Protein AF-A0A7S0ALF9-F1 (afdb_monomer)

Organism: NCBI:txid73915

Structure (mmCIF, N/CA/C/O backbone):
data_AF-A0A7S0ALF9-F1
#
_entry.id   AF-A0A7S0ALF9-F1
#
loop_
_atom_site.group_PDB
_atom_site.id
_atom_site.type_symbol
_atom_site.label_atom_id
_atom_site.label_alt_id
_atom_site.label_comp_id
_atom_si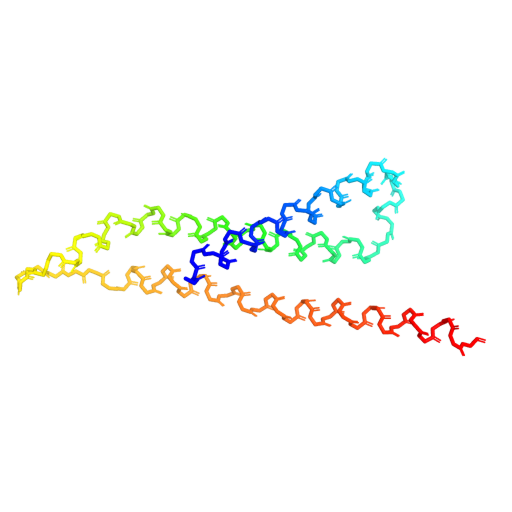te.label_asym_id
_atom_site.label_entity_id
_atom_site.label_seq_id
_atom_site.pdbx_PDB_ins_code
_atom_site.Cartn_x
_atom_site.Cartn_y
_atom_site.Cartn_z
_atom_site.occupancy
_atom_site.B_iso_or_equiv
_atom_site.auth_seq_id
_atom_site.auth_comp_id
_atom_site.auth_asym_id
_atom_site.auth_atom_id
_atom_site.pdbx_PDB_model_num
ATOM 1 N N . VAL A 1 1 ? -4.800 2.412 -19.187 1.00 75.38 1 VAL A N 1
ATOM 2 C CA . VAL A 1 1 ? -5.640 1.635 -18.238 1.00 75.38 1 VAL A CA 1
ATOM 3 C C . VAL A 1 1 ? -4.860 1.228 -16.994 1.00 75.38 1 VAL A C 1
ATOM 5 O O . VAL A 1 1 ? -5.232 1.664 -15.920 1.00 75.38 1 VAL A O 1
ATOM 8 N N . ARG A 1 2 ? -3.749 0.488 -17.115 1.00 81.12 2 ARG A N 1
ATOM 9 C CA . ARG A 1 2 ? -2.941 0.046 -15.962 1.00 81.12 2 ARG A CA 1
ATOM 10 C C . ARG A 1 2 ? -2.488 1.175 -15.022 1.00 81.12 2 ARG A C 1
ATOM 12 O O . ARG A 1 2 ? -2.832 1.134 -13.852 1.00 81.12 2 ARG A O 1
ATOM 19 N N . LEU A 1 3 ? -1.824 2.212 -15.542 1.00 80.44 3 LEU A N 1
ATOM 20 C CA . LEU A 1 3 ? -1.370 3.357 -14.733 1.00 80.44 3 LEU A CA 1
ATOM 21 C C . LEU A 1 3 ? -2.520 4.037 -13.970 1.00 80.44 3 LEU A C 1
ATOM 23 O O . LEU A 1 3 ? -2.375 4.408 -12.814 1.00 80.44 3 LEU A O 1
ATOM 27 N N . PHE A 1 4 ? -3.685 4.165 -14.609 1.00 86.69 4 PHE A N 1
ATOM 28 C CA . PHE A 1 4 ? -4.872 4.741 -13.979 1.00 86.69 4 PHE A CA 1
ATOM 29 C C . PHE A 1 4 ? -5.360 3.893 -12.795 1.00 86.69 4 PHE A C 1
ATOM 31 O O . PHE A 1 4 ? -5.664 4.441 -11.740 1.00 86.69 4 PHE A O 1
ATOM 38 N N . LEU A 1 5 ? -5.391 2.565 -12.947 1.00 86.81 5 LEU A N 1
ATOM 39 C CA . LEU A 1 5 ? -5.757 1.650 -11.863 1.00 86.81 5 LEU A CA 1
ATOM 40 C C . LEU A 1 5 ? -4.741 1.687 -10.716 1.00 86.81 5 LEU A C 1
ATOM 42 O O . LEU A 1 5 ? -5.146 1.653 -9.560 1.00 86.81 5 LEU A O 1
ATOM 46 N N . GLU A 1 6 ? -3.446 1.802 -11.021 1.00 85.12 6 GLU A N 1
ATOM 47 C CA . GLU A 1 6 ? -2.383 1.932 -10.014 1.00 85.12 6 GLU A CA 1
ATOM 48 C C . GLU A 1 6 ? -2.533 3.230 -9.200 1.00 85.12 6 GLU A C 1
ATOM 50 O O . GLU A 1 6 ? -2.472 3.197 -7.972 1.00 85.12 6 GLU A O 1
ATOM 55 N N . ILE A 1 7 ? -2.820 4.359 -9.860 1.00 88.81 7 ILE A N 1
ATOM 56 C CA . ILE A 1 7 ? -3.087 5.643 -9.186 1.00 88.81 7 ILE A CA 1
ATOM 57 C C . ILE A 1 7 ? -4.334 5.542 -8.304 1.00 88.81 7 ILE A C 1
ATOM 59 O O . ILE A 1 7 ? -4.306 5.937 -7.140 1.00 88.81 7 ILE A O 1
ATOM 63 N N . LEU A 1 8 ? -5.425 4.997 -8.845 1.00 92.31 8 LEU A N 1
ATOM 64 C CA . LEU A 1 8 ? -6.675 4.832 -8.108 1.00 92.31 8 LEU A CA 1
ATOM 65 C C . LEU A 1 8 ? -6.472 3.944 -6.874 1.00 92.31 8 LEU A C 1
ATOM 67 O O . LEU A 1 8 ? -6.934 4.284 -5.787 1.00 92.31 8 LEU A O 1
ATOM 71 N N . PHE A 1 9 ? -5.735 2.845 -7.019 1.00 88.19 9 PHE A N 1
ATOM 72 C CA . PHE A 1 9 ? -5.385 1.954 -5.917 1.00 88.19 9 PHE A CA 1
ATOM 73 C C . PHE A 1 9 ? -4.565 2.664 -4.833 1.00 88.19 9 PHE A C 1
ATOM 75 O O . PHE A 1 9 ? -4.865 2.530 -3.647 1.00 88.19 9 PHE A O 1
ATOM 82 N N . PHE A 1 10 ? -3.583 3.478 -5.225 1.00 89.31 10 PHE A N 1
ATOM 83 C CA . PHE A 1 10 ? -2.772 4.243 -4.280 1.00 89.31 10 PHE A CA 1
ATOM 84 C C . PHE A 1 10 ? -3.600 5.277 -3.501 1.00 89.31 10 PHE A C 1
ATOM 86 O O . PHE A 1 10 ? -3.440 5.410 -2.287 1.00 89.31 10 PHE A O 1
ATOM 93 N N . ILE A 1 11 ? -4.539 5.957 -4.169 1.00 93.12 11 ILE A N 1
ATOM 94 C CA . ILE A 1 11 ? -5.483 6.885 -3.522 1.00 93.12 11 ILE A CA 1
ATOM 95 C C . ILE A 1 11 ? -6.336 6.153 -2.479 1.00 93.12 11 ILE A C 1
ATOM 97 O O . ILE A 1 11 ? -6.521 6.660 -1.374 1.00 93.12 11 ILE A O 1
ATOM 101 N N . TRP A 1 12 ? -6.820 4.950 -2.797 1.00 91.06 12 TRP A N 1
ATOM 102 C CA . TRP A 1 12 ? -7.586 4.135 -1.853 1.00 91.06 12 TRP A CA 1
ATOM 103 C C . TRP A 1 12 ? -6.770 3.718 -0.630 1.00 91.06 12 TRP A C 1
ATOM 105 O O . TRP A 1 12 ? -7.272 3.812 0.489 1.00 91.06 12 TRP A O 1
ATOM 115 N N . ILE A 1 13 ? -5.516 3.297 -0.817 1.00 90.56 13 ILE A N 1
ATOM 116 C CA . ILE A 1 13 ? -4.625 2.980 0.308 1.00 90.56 13 ILE A CA 1
ATOM 117 C C . ILE A 1 13 ? -4.443 4.213 1.192 1.00 90.56 13 ILE A C 1
ATOM 119 O O . ILE A 1 13 ? -4.606 4.114 2.405 1.00 90.56 13 ILE A O 1
ATOM 123 N N . LEU A 1 14 ? -4.164 5.375 0.597 1.00 93.25 14 LEU A N 1
ATOM 124 C CA . LEU A 1 14 ? -3.982 6.617 1.344 1.00 93.25 14 LEU A CA 1
ATOM 125 C C . LEU A 1 14 ? -5.236 6.986 2.146 1.00 93.25 14 LEU A C 1
ATOM 127 O O . LEU A 1 14 ? -5.135 7.337 3.319 1.00 93.25 14 LEU A O 1
ATOM 131 N N . TYR A 1 15 ? -6.415 6.860 1.536 1.00 94.19 15 TYR A N 1
ATOM 132 C CA . TYR A 1 15 ? -7.689 7.077 2.216 1.00 94.19 15 TYR A CA 1
ATOM 133 C C . TYR A 1 15 ? -7.848 6.164 3.442 1.00 94.19 15 TYR A C 1
ATOM 135 O O . TYR A 1 15 ? -8.169 6.652 4.525 1.00 94.19 15 TYR A O 1
ATOM 143 N N . TYR A 1 16 ? -7.565 4.864 3.307 1.00 90.69 16 TYR A N 1
ATOM 144 C CA 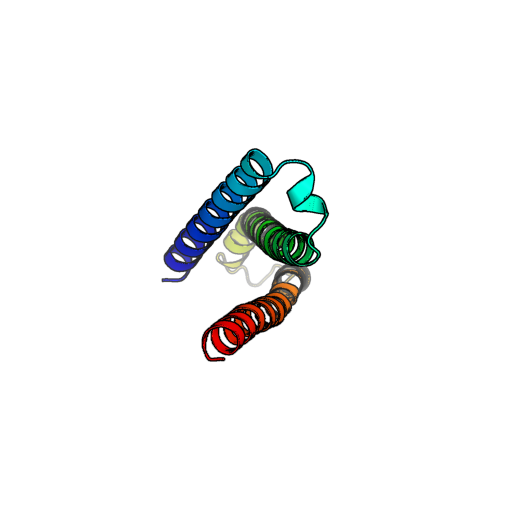. TYR A 1 16 ? -7.650 3.926 4.431 1.00 90.69 16 TYR A CA 1
ATOM 145 C C . TYR A 1 16 ? -6.605 4.195 5.516 1.00 90.69 16 TYR A C 1
ATOM 147 O O . TYR A 1 16 ? -6.928 4.073 6.690 1.00 90.69 16 TYR A O 1
ATOM 155 N N . VAL A 1 17 ? -5.389 4.620 5.158 1.00 92.38 17 VAL A N 1
ATOM 156 C CA . VAL A 1 17 ? -4.382 5.054 6.142 1.00 92.38 17 VAL A CA 1
ATOM 157 C C . VAL A 1 17 ? -4.890 6.230 6.966 1.00 92.38 17 VAL A C 1
ATOM 159 O O . VAL A 1 17 ? -4.770 6.217 8.188 1.00 92.38 17 VAL A O 1
ATOM 162 N N . LEU A 1 18 ? -5.471 7.241 6.319 1.00 94.75 18 LEU A N 1
ATOM 163 C CA . LEU A 1 18 ? -5.999 8.412 7.019 1.00 94.75 18 LEU A CA 1
ATOM 164 C C . LEU A 1 18 ? -7.161 8.048 7.947 1.00 94.75 18 LEU A C 1
ATOM 166 O O . LEU A 1 18 ? -7.244 8.580 9.056 1.00 94.75 18 LEU A O 1
ATOM 170 N N . LEU A 1 19 ? -8.029 7.136 7.509 1.00 92.88 19 LEU A N 1
ATOM 171 C CA . LEU A 1 19 ? -9.127 6.625 8.323 1.00 92.88 19 LEU A CA 1
ATOM 172 C C . LEU A 1 19 ? -8.589 5.906 9.567 1.00 92.88 19 LEU A C 1
ATOM 174 O O . LEU A 1 19 ? -8.986 6.247 10.678 1.00 92.88 19 LEU A O 1
ATOM 178 N N . GLU A 1 20 ? -7.604 5.026 9.402 1.00 92.31 20 GLU A N 1
ATOM 179 C CA . GLU A 1 20 ? -7.023 4.276 10.518 1.00 92.31 20 GLU A CA 1
ATOM 180 C C . GLU A 1 20 ? -6.303 5.182 11.520 1.00 92.31 20 GLU A C 1
ATOM 182 O O . GLU A 1 20 ? -6.446 5.040 12.734 1.00 92.31 20 GLU A O 1
ATOM 187 N N . VAL A 1 21 ? -5.573 6.185 11.026 1.00 93.44 21 VAL A N 1
ATOM 188 C CA . VAL A 1 21 ? -4.941 7.203 11.876 1.00 93.44 21 VAL A CA 1
ATOM 189 C C . VAL A 1 21 ? -5.994 7.998 12.653 1.00 93.44 21 VAL A C 1
ATOM 191 O O . VAL A 1 21 ? -5.795 8.292 13.835 1.00 93.44 21 VAL A O 1
ATOM 194 N N . SER A 1 22 ? -7.125 8.327 12.023 1.00 94.25 22 SER A N 1
ATOM 195 C CA . SER A 1 22 ? -8.238 9.014 12.684 1.00 94.25 22 SER A CA 1
ATOM 196 C C . SER A 1 22 ? -8.857 8.159 13.796 1.00 94.25 22 SER A C 1
ATOM 198 O O . SER A 1 22 ? -9.089 8.659 14.901 1.00 94.25 22 SER A O 1
ATOM 200 N N . GLU A 1 23 ? -9.055 6.863 13.553 1.00 90.75 23 GLU A N 1
ATOM 201 C CA . GLU A 1 23 ? -9.583 5.926 14.549 1.00 90.75 23 GLU A CA 1
ATOM 202 C C . GLU A 1 23 ? -8.629 5.731 15.729 1.00 90.75 23 GLU A C 1
ATOM 204 O O . GLU A 1 23 ? -9.061 5.805 16.884 1.00 90.75 23 GLU A O 1
ATOM 209 N N . ILE A 1 24 ? -7.327 5.583 15.464 1.00 92.81 24 ILE A N 1
ATOM 210 C CA . ILE A 1 24 ? -6.290 5.510 16.501 1.00 92.81 24 ILE A CA 1
ATOM 211 C C . ILE A 1 24 ? -6.305 6.780 17.359 1.00 92.81 24 ILE A C 1
ATOM 213 O O . ILE A 1 24 ? -6.230 6.702 18.587 1.00 92.81 24 ILE A O 1
ATOM 217 N N . TYR A 1 25 ? -6.442 7.957 16.743 1.00 94.19 25 TYR A N 1
ATOM 218 C CA . TYR A 1 25 ? -6.489 9.220 17.479 1.00 94.19 25 TYR A CA 1
ATOM 219 C C . TYR A 1 25 ? -7.741 9.340 18.363 1.00 94.19 25 TYR A C 1
ATOM 221 O O . TYR A 1 25 ? -7.659 9.816 19.499 1.00 94.19 25 TYR A O 1
ATOM 229 N N . SER A 1 26 ? -8.888 8.878 17.860 1.00 94.31 26 SER A N 1
ATOM 230 C CA . SER A 1 26 ? -10.168 8.920 18.571 1.00 94.31 26 SER A CA 1
ATOM 231 C C . SER A 1 26 ? -10.227 7.919 19.732 1.00 94.31 26 SER A C 1
ATOM 233 O O . SER A 1 26 ? -10.584 8.276 20.855 1.00 94.31 26 SER A O 1
ATOM 235 N N . GLN A 1 27 ? -9.826 6.667 19.495 1.00 90.31 27 GLN A N 1
ATOM 236 C CA . GLN A 1 27 ? -9.970 5.568 20.456 1.00 90.31 27 GLN A CA 1
ATOM 237 C C . GLN A 1 27 ? -8.740 5.366 21.359 1.00 90.31 27 GLN A C 1
ATOM 239 O O . GLN A 1 27 ? -8.847 4.738 22.419 1.00 90.31 27 GLN A O 1
ATOM 244 N N . ARG A 1 28 ? -7.576 5.910 20.980 1.00 92.06 28 ARG A N 1
ATOM 245 C CA . ARG A 1 28 ? -6.313 5.857 21.735 1.00 92.06 28 ARG A CA 1
ATOM 246 C C . ARG A 1 28 ? -5.969 4.426 22.170 1.00 92.06 28 ARG A C 1
ATOM 248 O O . ARG A 1 28 ? -5.821 3.540 21.340 1.00 92.06 28 ARG A O 1
ATOM 255 N N . TRP A 1 29 ? -5.871 4.173 23.476 1.00 90.19 29 TRP A N 1
ATOM 256 C CA . TRP A 1 29 ? -5.525 2.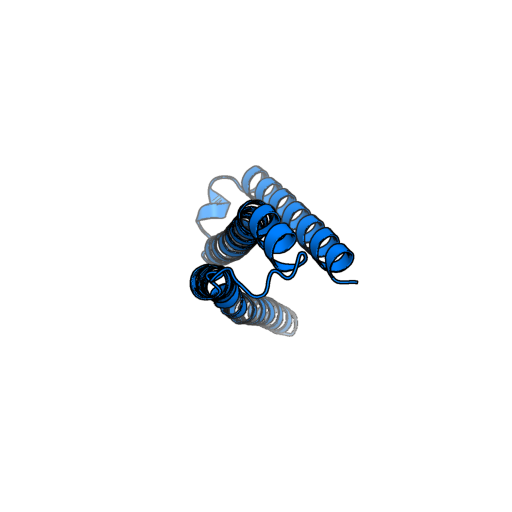863 24.033 1.00 90.19 29 TRP A CA 1
ATOM 257 C C . TRP A 1 29 ? -6.584 1.789 23.795 1.00 90.19 29 TRP A C 1
ATOM 259 O O . TRP A 1 29 ? -6.242 0.614 23.689 1.00 90.19 29 TRP A O 1
ATOM 269 N N . ARG A 1 30 ? -7.860 2.175 23.673 1.00 90.38 30 ARG A N 1
ATOM 270 C CA . ARG A 1 30 ? -8.945 1.220 23.425 1.00 90.38 30 ARG A CA 1
ATOM 271 C C . ARG A 1 30 ? -8.807 0.560 22.054 1.00 90.38 30 ARG A C 1
ATOM 273 O O . ARG A 1 30 ? -9.144 -0.613 21.922 1.00 90.38 30 ARG A O 1
ATOM 280 N N . TYR A 1 31 ? -8.222 1.264 21.086 1.00 89.75 31 TYR A N 1
ATOM 281 C CA . TYR A 1 31 ? -7.947 0.735 19.752 1.00 89.75 31 TYR A CA 1
ATOM 282 C C . TYR A 1 31 ? -7.143 -0.574 19.803 1.00 89.75 31 TYR A C 1
ATOM 284 O O . TYR A 1 31 ? -7.455 -1.533 19.105 1.00 89.75 31 TYR A O 1
ATOM 292 N N . PHE A 1 32 ? -6.154 -0.646 20.695 1.00 90.56 32 PHE A N 1
ATOM 293 C CA . PHE A 1 32 ? -5.262 -1.798 20.847 1.00 90.56 32 PHE A CA 1
ATOM 294 C C . PHE A 1 32 ? -5.868 -2.955 21.653 1.00 90.56 32 PHE A C 1
ATOM 296 O O . PHE A 1 32 ? -5.210 -3.962 21.884 1.00 90.56 32 PHE A O 1
ATOM 303 N N . THR A 1 33 ? -7.116 -2.840 22.106 1.00 90.88 33 THR A N 1
ATOM 304 C CA . THR A 1 33 ? -7.791 -3.944 22.810 1.00 90.88 33 THR A CA 1
ATOM 305 C C . THR A 1 33 ? -8.571 -4.851 21.862 1.00 90.88 33 THR A C 1
ATOM 307 O O . THR A 1 33 ? -8.842 -6.006 22.189 1.00 90.88 33 THR A O 1
ATOM 310 N N . GLU A 1 34 ? -8.908 -4.361 20.667 1.00 85.88 34 GLU A N 1
ATOM 311 C CA . GLU A 1 34 ? -9.727 -5.093 19.709 1.00 85.88 34 GLU A CA 1
ATOM 312 C C . GLU A 1 34 ? -8.850 -5.834 18.692 1.00 85.88 34 GLU A C 1
ATOM 314 O O . GLU A 1 34 ? -8.129 -5.234 17.898 1.00 85.88 34 GLU A O 1
ATOM 319 N N . VAL A 1 35 ? -8.946 -7.169 18.674 1.00 85.75 35 VAL A N 1
ATOM 320 C CA . VAL A 1 35 ? -8.173 -8.043 17.764 1.00 85.75 35 VAL A CA 1
ATOM 321 C C . VAL A 1 35 ? -8.368 -7.658 16.292 1.00 85.75 35 VAL A C 1
ATOM 323 O O . VAL A 1 35 ? -7.444 -7.757 15.489 1.00 85.75 35 VAL A O 1
ATOM 326 N N . TRP A 1 36 ? -9.561 -7.184 15.931 1.00 83.38 36 TRP A N 1
ATOM 327 C CA . TRP A 1 36 ? -9.882 -6.806 14.557 1.00 83.38 36 TRP A CA 1
ATOM 328 C C . TRP A 1 36 ? -9.076 -5.616 14.043 1.00 83.38 36 TRP A C 1
ATOM 330 O O . TRP A 1 36 ? -8.721 -5.612 12.868 1.00 83.38 36 TRP A O 1
ATOM 340 N N . ASN A 1 37 ? -8.721 -4.681 14.920 1.00 86.75 37 ASN A N 1
ATOM 341 C CA . ASN A 1 37 ? -7.927 -3.512 14.559 1.00 86.75 37 ASN A CA 1
ATOM 342 C C . ASN A 1 37 ? -6.495 -3.921 14.188 1.00 86.75 37 ASN A C 1
ATOM 344 O O . ASN A 1 37 ? -5.902 -3.370 13.267 1.00 86.75 37 ASN A O 1
ATOM 348 N N . TYR A 1 38 ? -5.948 -4.955 14.838 1.00 85.56 38 TYR A N 1
ATOM 349 C CA . TYR A 1 38 ? -4.656 -5.532 14.450 1.00 85.56 38 TYR A CA 1
ATOM 350 C C . TYR A 1 38 ? -4.712 -6.227 13.092 1.00 85.56 38 TYR A C 1
ATOM 352 O O . TYR A 1 38 ? -3.776 -6.115 12.304 1.00 85.56 38 TYR A O 1
ATOM 360 N N . VAL A 1 39 ? -5.808 -6.935 12.808 1.00 84.19 39 VAL A N 1
ATOM 361 C CA . VAL A 1 39 ? -6.036 -7.579 11.506 1.00 84.19 39 VAL A CA 1
ATOM 362 C C . VAL A 1 39 ? -6.123 -6.523 10.398 1.00 84.19 39 VAL A C 1
ATOM 364 O O . VAL A 1 39 ? -5.538 -6.707 9.330 1.00 84.19 39 VAL A O 1
ATOM 367 N N . GLU A 1 40 ? -6.807 -5.406 10.651 1.00 84.31 40 GLU A N 1
ATOM 368 C CA . GLU A 1 40 ? -6.922 -4.284 9.710 1.00 84.31 40 GLU A CA 1
ATOM 369 C C . GLU A 1 40 ? -5.577 -3.577 9.501 1.00 84.31 40 GLU A C 1
ATOM 371 O O . GLU A 1 40 ? -5.153 -3.413 8.353 1.00 84.31 40 GLU A O 1
ATOM 376 N N . LEU A 1 41 ? -4.836 -3.304 10.579 1.00 87.56 41 LEU A N 1
ATOM 377 C CA . LEU A 1 41 ? -3.497 -2.718 10.512 1.00 87.56 41 LEU A CA 1
ATOM 378 C C . LEU A 1 41 ? -2.505 -3.618 9.754 1.00 87.56 41 LEU A C 1
ATOM 380 O O . LEU A 1 41 ? -1.717 -3.130 8.941 1.00 87.56 41 LEU A O 1
ATOM 384 N N . ALA A 1 42 ? -2.543 -4.933 9.989 1.00 86.12 42 ALA A N 1
ATOM 385 C CA . ALA A 1 42 ? -1.694 -5.901 9.295 1.00 86.12 42 ALA A CA 1
ATOM 386 C C . ALA A 1 42 ? -2.004 -5.937 7.793 1.00 86.12 42 ALA A C 1
ATOM 388 O O . ALA A 1 42 ? -1.096 -5.851 6.968 1.00 86.12 42 ALA A O 1
ATOM 389 N N . ASN A 1 43 ? -3.286 -5.985 7.431 1.00 85.06 43 ASN A N 1
ATOM 390 C CA . ASN A 1 43 ? -3.733 -5.955 6.041 1.00 85.06 43 ASN A CA 1
ATOM 391 C C . ASN A 1 43 ? -3.295 -4.661 5.329 1.00 85.06 43 ASN A C 1
ATOM 393 O O . ASN A 1 43 ? -2.751 -4.704 4.224 1.00 85.06 43 ASN A O 1
ATOM 397 N N . LEU A 1 44 ? -3.473 -3.509 5.983 1.00 87.69 44 LEU A N 1
ATOM 398 C CA . LEU A 1 44 ? -3.042 -2.213 5.463 1.00 87.69 44 LEU A CA 1
ATOM 399 C C . LEU A 1 44 ? -1.516 -2.135 5.305 1.00 87.69 44 LEU A C 1
ATOM 401 O O . LEU A 1 44 ? -1.025 -1.646 4.288 1.00 87.69 44 LEU A O 1
ATOM 405 N N . SER A 1 45 ? -0.764 -2.684 6.260 1.00 87.62 45 SER A N 1
ATOM 406 C CA . SER A 1 45 ? 0.702 -2.752 6.198 1.00 87.62 45 SER A CA 1
ATOM 407 C C . SER A 1 45 ? 1.185 -3.571 5.000 1.00 87.62 45 SER A C 1
ATOM 409 O O . SER A 1 45 ? 2.126 -3.162 4.319 1.00 87.62 45 SER A O 1
ATOM 411 N N . ILE A 1 46 ? 0.510 -4.684 4.686 1.00 85.88 46 ILE A N 1
ATOM 412 C CA . ILE A 1 46 ? 0.797 -5.481 3.485 1.00 85.88 46 ILE A CA 1
ATOM 413 C C . ILE A 1 46 ? 0.526 -4.648 2.222 1.00 85.88 46 ILE A C 1
ATOM 415 O O . ILE A 1 46 ? 1.371 -4.609 1.332 1.00 85.88 46 ILE A O 1
ATOM 419 N N . TYR A 1 47 ? -0.591 -3.912 2.146 1.00 85.94 47 TYR A N 1
ATOM 420 C CA . TYR A 1 47 ? -0.885 -3.014 1.015 1.00 85.94 47 TYR A CA 1
ATOM 421 C C . TYR A 1 47 ? 0.167 -1.926 0.795 1.00 85.94 47 TYR A C 1
ATOM 423 O O . TYR A 1 47 ? 0.568 -1.674 -0.349 1.00 85.94 47 TYR A O 1
ATOM 431 N N . ILE A 1 48 ? 0.653 -1.318 1.875 1.00 88.25 48 ILE A N 1
ATOM 432 C CA . ILE A 1 48 ? 1.723 -0.319 1.815 1.00 88.25 48 ILE A CA 1
ATOM 433 C C . ILE A 1 48 ? 3.024 -0.964 1.334 1.00 88.25 48 ILE A C 1
ATOM 435 O O . ILE A 1 48 ? 3.636 -0.465 0.390 1.00 88.25 48 ILE A O 1
ATOM 439 N N . TYR A 1 49 ? 3.422 -2.091 1.932 1.00 87.31 49 TYR A N 1
ATOM 440 C CA . TYR A 1 49 ? 4.627 -2.821 1.539 1.00 87.31 49 TYR A CA 1
ATOM 441 C C . TYR A 1 49 ? 4.604 -3.181 0.049 1.00 87.31 49 TYR A C 1
ATOM 443 O O . TYR A 1 49 ? 5.556 -2.887 -0.667 1.00 87.31 49 TYR A O 1
ATOM 451 N N . MET A 1 50 ? 3.488 -3.723 -0.445 1.00 84.19 50 MET A N 1
ATOM 452 C CA . MET A 1 50 ? 3.325 -4.072 -1.858 1.00 84.19 50 MET A CA 1
ATOM 453 C C . MET A 1 50 ? 3.468 -2.857 -2.774 1.00 84.19 50 MET A C 1
ATOM 455 O O . MET A 1 50 ? 4.145 -2.939 -3.796 1.00 84.19 50 MET A O 1
ATOM 459 N N . SER A 1 51 ? 2.868 -1.725 -2.402 1.00 85.38 51 SER A N 1
ATOM 460 C CA . SER A 1 51 ? 2.959 -0.488 -3.186 1.00 85.38 51 SER A CA 1
ATOM 461 C C . SER A 1 51 ? 4.395 0.038 -3.244 1.00 85.38 51 SER A C 1
ATOM 463 O O . SER A 1 51 ? 4.852 0.473 -4.300 1.00 85.38 51 SER A O 1
ATOM 465 N N . LEU A 1 52 ? 5.134 -0.057 -2.135 1.00 86.94 52 LEU A N 1
ATOM 466 C CA . LEU A 1 52 ? 6.546 0.317 -2.079 1.00 86.94 52 LEU A CA 1
ATOM 467 C C . LEU A 1 52 ? 7.421 -0.634 -2.899 1.00 86.94 52 LEU A C 1
ATOM 469 O O . LEU A 1 52 ? 8.224 -0.167 -3.700 1.00 86.94 52 LEU A O 1
ATOM 473 N N . SER A 1 53 ? 7.250 -1.951 -2.762 1.00 83.56 53 SER A N 1
ATOM 474 C CA . SER A 1 53 ? 7.970 -2.941 -3.573 1.00 83.56 53 SER A CA 1
ATOM 475 C C . SER A 1 53 ? 7.690 -2.764 -5.065 1.00 83.56 53 SER A C 1
ATOM 477 O O . SER A 1 53 ? 8.609 -2.865 -5.874 1.00 83.56 53 SER A O 1
ATOM 479 N N . TRP A 1 54 ? 6.446 -2.447 -5.428 1.00 84.38 54 TRP A N 1
ATOM 480 C CA . TRP A 1 54 ? 6.055 -2.140 -6.799 1.00 84.38 54 TRP A CA 1
ATOM 481 C C . TRP A 1 54 ? 6.748 -0.881 -7.330 1.00 84.38 54 TRP A C 1
ATOM 483 O O . TRP A 1 54 ? 7.317 -0.898 -8.420 1.00 84.38 54 TRP A O 1
ATOM 493 N N . PHE A 1 55 ? 6.761 0.194 -6.542 1.00 84.81 55 PHE A N 1
ATOM 494 C CA . PHE A 1 55 ? 7.430 1.440 -6.907 1.00 84.81 55 PHE A CA 1
ATOM 495 C C . PHE A 1 55 ? 8.951 1.272 -7.024 1.00 84.81 55 PHE A C 1
ATOM 497 O O . PHE A 1 55 ? 9.565 1.789 -7.956 1.00 84.81 55 PHE A O 1
ATOM 504 N N . LEU A 1 56 ? 9.559 0.504 -6.114 1.00 83.94 56 LEU A N 1
ATOM 505 C CA . LEU A 1 56 ? 10.979 0.159 -6.167 1.00 83.94 56 LEU A CA 1
ATOM 506 C C . LEU A 1 56 ? 11.307 -0.659 -7.415 1.00 83.94 56 LEU A C 1
ATOM 508 O O . LEU A 1 56 ? 12.259 -0.313 -8.104 1.00 83.94 56 LEU A O 1
ATOM 512 N N . TYR A 1 57 ? 10.499 -1.675 -7.736 1.00 81.81 57 TYR A N 1
ATOM 513 C CA . TYR A 1 57 ? 10.649 -2.461 -8.961 1.00 81.81 57 TYR A CA 1
ATOM 514 C C . TYR A 1 57 ? 10.541 -1.581 -10.209 1.00 81.81 57 TYR A C 1
ATOM 516 O O . TYR A 1 57 ? 11.388 -1.659 -11.094 1.00 81.81 57 TYR A O 1
ATOM 524 N N . LEU A 1 58 ? 9.540 -0.695 -10.269 1.00 81.38 58 LEU A N 1
ATOM 525 C CA . LEU A 1 58 ? 9.407 0.242 -11.379 1.00 81.38 58 LEU A CA 1
ATOM 526 C C . LEU A 1 58 ? 10.652 1.116 -11.514 1.00 81.38 58 LEU A C 1
ATOM 528 O O . LEU A 1 58 ? 11.192 1.188 -12.608 1.00 81.38 58 LEU A O 1
ATOM 532 N N . ASN A 1 59 ? 11.153 1.714 -10.432 1.00 79.81 59 ASN A N 1
ATOM 533 C CA . ASN A 1 59 ? 12.331 2.581 -10.496 1.00 79.81 59 ASN A CA 1
ATOM 534 C C . ASN A 1 59 ? 13.625 1.829 -10.837 1.00 79.81 59 ASN A C 1
ATOM 536 O O . ASN A 1 59 ? 14.425 2.338 -11.617 1.00 79.81 59 ASN A O 1
ATOM 540 N N . SER A 1 60 ? 13.840 0.633 -10.279 1.00 73.25 60 SER A N 1
ATOM 541 C CA . SER A 1 60 ? 15.052 -0.155 -10.534 1.00 73.25 60 SER A CA 1
ATOM 542 C C . SER A 1 60 ? 15.072 -0.745 -11.940 1.00 73.25 60 SER A C 1
ATOM 544 O O . SER A 1 60 ? 16.116 -0.795 -12.577 1.00 73.25 60 SER A O 1
ATOM 546 N N . THR A 1 61 ? 13.914 -1.182 -12.436 1.00 69.44 61 THR A N 1
ATOM 547 C CA . THR A 1 61 ? 13.797 -1.897 -13.711 1.00 69.44 61 THR A CA 1
ATOM 548 C C . THR A 1 61 ? 13.509 -0.948 -14.881 1.00 69.44 61 THR A C 1
ATOM 550 O O . THR A 1 61 ? 13.639 -1.354 -16.033 1.00 69.44 61 THR A O 1
ATOM 553 N N . TYR A 1 62 ? 13.171 0.329 -14.640 1.00 67.75 62 TYR A N 1
ATOM 554 C CA . TYR A 1 62 ? 12.949 1.310 -15.715 1.00 67.75 62 TYR A CA 1
ATOM 555 C C . TYR A 1 62 ? 14.193 1.527 -16.585 1.00 67.75 62 TYR A C 1
ATOM 557 O O . TYR A 1 62 ? 14.063 1.635 -17.804 1.00 67.75 62 TYR A O 1
ATOM 565 N N . SER A 1 63 ? 15.389 1.559 -15.985 1.00 63.25 63 SER A N 1
ATOM 566 C CA . SER A 1 63 ? 16.643 1.710 -16.733 1.00 63.25 63 SER A CA 1
ATOM 567 C C . SER A 1 63 ? 16.911 0.490 -17.617 1.00 63.25 63 SER A C 1
ATOM 569 O O . SER A 1 63 ? 17.157 0.647 -18.810 1.00 63.25 63 SER A O 1
ATOM 571 N N . GLU A 1 64 ? 16.763 -0.719 -17.070 1.00 66.31 64 GLU A N 1
ATOM 572 C CA . GLU A 1 64 ? 16.980 -1.977 -17.791 1.00 66.31 64 GLU A CA 1
ATOM 573 C C . GLU A 1 64 ? 15.943 -2.197 -18.902 1.00 66.31 64 GLU A C 1
ATOM 575 O O . GLU A 1 64 ? 16.288 -2.641 -19.996 1.00 66.31 64 GLU A O 1
ATOM 580 N N . LEU A 1 65 ? 14.673 -1.840 -18.676 1.00 65.88 65 LEU A N 1
ATOM 581 C CA . LEU A 1 65 ? 13.606 -1.949 -19.680 1.00 65.88 65 LEU A CA 1
ATOM 582 C C . LEU A 1 65 ? 13.835 -1.042 -20.893 1.00 65.88 65 LEU A C 1
ATOM 584 O O . LEU A 1 65 ? 13.503 -1.433 -22.016 1.00 65.88 65 LEU A O 1
ATOM 588 N N . GLN A 1 66 ? 14.395 0.155 -20.688 1.00 65.12 66 GLN A N 1
ATOM 589 C CA . GLN A 1 66 ? 14.782 1.025 -21.801 1.00 65.12 66 GLN A CA 1
ATOM 590 C C . GLN A 1 66 ? 15.894 0.388 -22.627 1.00 65.12 66 GLN A C 1
ATOM 592 O O . GLN A 1 66 ? 15.795 0.371 -23.854 1.00 65.12 66 GLN A O 1
ATOM 597 N N . THR A 1 67 ? 16.875 -0.231 -21.965 1.00 62.78 67 THR A N 1
ATOM 598 C CA . THR A 1 67 ? 17.920 -0.995 -22.647 1.00 62.78 67 THR A CA 1
ATOM 599 C C . THR A 1 67 ? 17.295 -2.147 -23.431 1.00 62.78 67 THR A C 1
ATOM 601 O O . THR A 1 67 ? 17.544 -2.250 -24.625 1.00 62.78 67 THR A O 1
ATOM 604 N N . PHE A 1 68 ? 16.390 -2.939 -22.831 1.00 64.81 68 PHE A N 1
ATOM 605 C CA . PHE A 1 68 ? 15.676 -4.051 -23.487 1.00 64.81 68 PHE A CA 1
ATOM 606 C C . PHE A 1 68 ? 14.960 -3.662 -24.789 1.00 64.81 68 PHE A C 1
ATOM 608 O O . PHE A 1 68 ? 14.926 -4.456 -25.732 1.00 64.81 68 PHE A O 1
ATOM 615 N N . ARG A 1 69 ? 14.408 -2.447 -24.852 1.00 64.25 69 ARG A N 1
ATOM 616 C CA . ARG A 1 69 ? 13.666 -1.938 -26.012 1.00 64.25 69 ARG A CA 1
ATOM 617 C C . ARG A 1 69 ? 14.568 -1.653 -27.216 1.00 64.25 69 ARG A C 1
ATOM 619 O O . ARG A 1 69 ? 14.143 -1.848 -28.353 1.00 64.25 69 ARG A O 1
ATOM 626 N N . GLU A 1 70 ? 15.810 -1.253 -26.977 1.00 67.31 70 GLU A N 1
ATOM 627 C CA . GLU A 1 70 ? 16.848 -1.137 -28.001 1.00 67.31 70 GLU A CA 1
ATOM 628 C C . GLU A 1 70 ? 17.425 -2.534 -28.255 1.00 67.31 70 GLU A C 1
ATOM 630 O O . GLU A 1 70 ? 18.348 -2.985 -27.581 1.00 67.31 70 GLU A O 1
ATOM 635 N N . SER A 1 71 ? 16.802 -3.301 -29.150 1.00 57.41 71 SER A N 1
ATOM 636 C CA . SER A 1 71 ? 17.209 -4.685 -29.428 1.00 57.41 71 SER A CA 1
ATOM 637 C C . SER A 1 71 ? 18.593 -4.732 -30.090 1.00 57.41 71 SER A C 1
ATOM 639 O O . SER A 1 71 ? 18.717 -4.463 -31.283 1.00 57.41 71 SER A O 1
ATOM 641 N N . SER A 1 72 ? 19.631 -5.108 -29.336 1.00 62.28 72 SER A N 1
ATOM 642 C CA . SER A 1 72 ? 20.947 -5.470 -29.87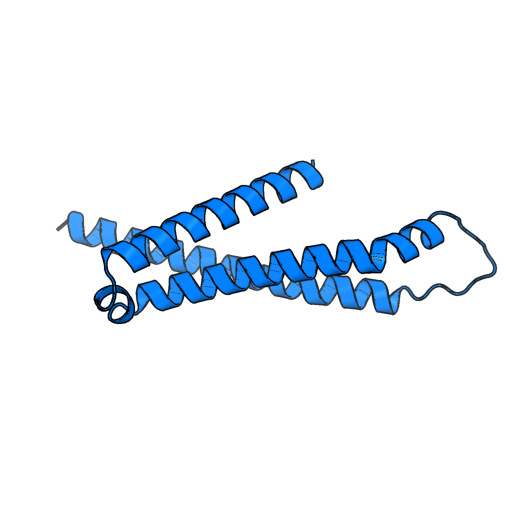1 1.00 62.28 72 SER A CA 1
ATOM 643 C C . SER A 1 72 ? 21.046 -7.011 -29.939 1.00 62.28 72 SER A C 1
ATOM 645 O O . SER A 1 72 ? 20.942 -7.684 -28.916 1.00 62.28 72 SER A O 1
ATOM 647 N N . PRO A 1 73 ? 21.251 -7.634 -31.117 1.00 66.38 73 PRO A N 1
ATOM 648 C CA . PRO A 1 73 ? 21.329 -9.100 -31.246 1.00 66.38 73 PRO A CA 1
ATOM 649 C C . PRO A 1 73 ? 22.547 -9.756 -30.569 1.00 66.38 73 PRO A C 1
ATOM 651 O O . PRO A 1 73 ? 22.723 -10.967 -30.672 1.00 66.38 73 PRO A O 1
ATOM 654 N N . ARG A 1 74 ? 23.443 -8.963 -29.968 1.00 69.12 74 ARG A N 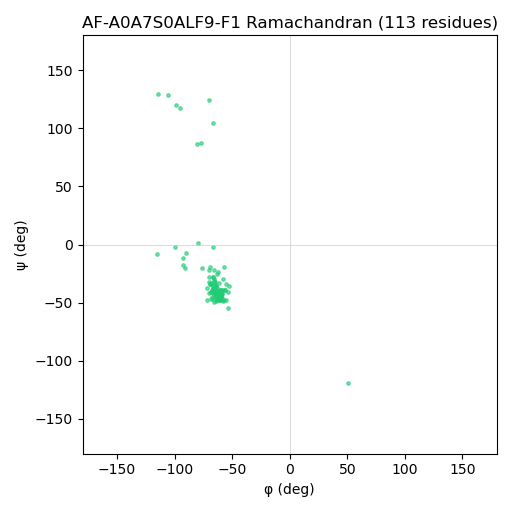1
ATOM 655 C CA . ARG A 1 74 ? 24.775 -9.395 -29.513 1.00 69.12 74 ARG A CA 1
ATOM 656 C C . ARG A 1 74 ? 24.975 -9.330 -28.000 1.00 69.12 74 ARG A C 1
ATOM 658 O O . ARG A 1 74 ? 25.994 -9.822 -27.529 1.00 69.12 74 ARG A O 1
ATOM 665 N N . GLU A 1 75 ? 24.042 -8.756 -27.247 1.00 68.12 75 GLU A N 1
ATOM 666 C CA . GLU A 1 75 ? 24.168 -8.641 -25.793 1.00 68.12 75 GLU A CA 1
ATOM 667 C C . GLU A 1 75 ? 23.248 -9.628 -25.079 1.00 68.12 75 GLU A C 1
ATOM 669 O O . GLU A 1 75 ? 22.042 -9.679 -25.323 1.00 68.12 75 GLU A O 1
ATOM 674 N N . TYR A 1 76 ? 23.828 -10.400 -24.159 1.00 67.75 76 TYR A N 1
ATOM 675 C CA . TYR A 1 76 ? 23.057 -11.173 -23.196 1.00 67.75 76 TYR A CA 1
ATOM 676 C C . TYR A 1 76 ? 22.400 -10.209 -22.209 1.00 67.75 76 TYR A C 1
ATOM 678 O O . TYR A 1 76 ? 23.087 -9.417 -21.564 1.00 67.75 76 TYR A O 1
ATOM 686 N N . ARG A 1 77 ? 21.075 -10.282 -22.081 1.00 69.12 77 ARG A N 1
ATOM 687 C CA . ARG A 1 77 ? 20.322 -9.484 -21.113 1.00 69.12 77 ARG A CA 1
ATOM 688 C C . ARG A 1 77 ? 19.687 -10.384 -20.073 1.00 69.12 77 ARG A C 1
ATOM 690 O O . ARG A 1 77 ? 19.021 -11.363 -20.412 1.00 69.12 77 ARG A O 1
ATOM 697 N N . ASP A 1 78 ? 19.895 -10.041 -18.808 1.00 70.44 78 ASP A N 1
ATOM 698 C CA . ASP A 1 78 ? 19.474 -10.869 -17.688 1.00 70.44 78 ASP A CA 1
ATOM 699 C C . ASP A 1 78 ? 17.963 -10.757 -17.418 1.00 70.44 78 ASP A C 1
ATOM 701 O O . ASP A 1 78 ? 17.487 -9.971 -16.602 1.00 70.44 78 ASP A O 1
ATOM 705 N N . LEU A 1 79 ? 17.192 -11.594 -18.112 1.00 77.25 79 LEU A N 1
ATOM 706 C CA . LEU A 1 79 ? 15.753 -11.761 -17.891 1.00 77.25 79 LEU A CA 1
ATOM 707 C C . LEU A 1 79 ? 15.428 -12.367 -16.517 1.00 77.25 79 LEU A C 1
ATOM 709 O O . LEU A 1 79 ? 14.307 -12.203 -16.030 1.00 77.25 79 LEU A O 1
ATOM 713 N N . TYR A 1 80 ? 16.375 -13.069 -15.886 1.00 79.75 80 TYR A N 1
ATOM 714 C CA . TYR A 1 80 ? 16.140 -13.744 -14.613 1.00 79.75 80 TYR A CA 1
ATOM 715 C C . TYR A 1 80 ? 15.967 -12.738 -13.474 1.00 79.75 80 TYR A C 1
ATOM 717 O O . TYR A 1 80 ? 15.045 -12.881 -12.668 1.00 79.75 80 TYR A O 1
ATOM 725 N N . THR A 1 81 ? 16.780 -11.681 -13.440 1.00 76.44 81 THR A N 1
ATOM 726 C CA . THR A 1 81 ? 16.661 -10.617 -12.432 1.00 76.44 81 THR A CA 1
ATOM 727 C C . THR A 1 81 ? 15.320 -9.878 -12.538 1.00 76.44 81 THR A C 1
ATOM 729 O O . THR A 1 81 ? 14.647 -9.674 -11.522 1.00 76.44 81 THR A O 1
ATOM 732 N N . ILE A 1 82 ? 14.853 -9.600 -13.760 1.00 77.06 82 ILE A N 1
ATOM 733 C CA . ILE A 1 82 ? 13.532 -8.997 -14.012 1.00 77.06 82 ILE A CA 1
ATOM 734 C C . ILE A 1 82 ? 12.403 -9.931 -13.551 1.00 77.06 82 ILE A C 1
ATOM 736 O O . ILE A 1 82 ? 11.509 -9.519 -12.806 1.00 77.06 82 ILE A O 1
ATOM 740 N N . ALA A 1 83 ? 12.455 -11.209 -13.939 1.00 79.31 83 ALA A N 1
ATOM 741 C CA . ALA A 1 83 ? 11.445 -12.198 -13.563 1.00 79.31 83 ALA A CA 1
ATOM 742 C C . ALA A 1 83 ? 11.389 -12.428 -12.042 1.00 79.31 83 ALA A C 1
ATOM 744 O O . ALA A 1 83 ? 10.307 -12.569 -11.468 1.00 79.31 83 ALA A O 1
ATOM 745 N N . LYS A 1 84 ? 12.540 -12.414 -11.361 1.00 80.31 84 LYS A N 1
ATOM 746 C CA . LYS A 1 84 ? 12.626 -12.531 -9.900 1.00 80.31 84 LYS A CA 1
ATOM 747 C C . LYS A 1 84 ? 11.983 -11.334 -9.191 1.00 80.31 84 LYS A C 1
ATOM 749 O O . LYS A 1 84 ? 11.255 -11.530 -8.213 1.00 80.31 84 LYS A O 1
ATOM 754 N N . GLY A 1 85 ? 12.207 -10.117 -9.691 1.00 73.81 85 GLY A N 1
ATOM 755 C CA . GLY A 1 85 ? 11.548 -8.907 -9.189 1.00 73.81 85 GLY A CA 1
ATOM 756 C C . GLY A 1 85 ? 10.026 -8.984 -9.334 1.00 73.81 85 GLY A C 1
ATOM 757 O O . GLY A 1 85 ? 9.296 -8.782 -8.364 1.00 73.81 85 GLY A O 1
ATOM 758 N N . PHE A 1 86 ? 9.546 -9.398 -10.508 1.00 76.12 86 PHE A N 1
ATOM 759 C CA . PHE A 1 86 ? 8.116 -9.559 -10.778 1.00 76.12 86 PHE A CA 1
ATOM 760 C C . PHE A 1 86 ? 7.452 -10.645 -9.907 1.00 76.12 86 PHE A C 1
ATOM 762 O O . PHE A 1 86 ? 6.384 -10.428 -9.330 1.00 76.12 86 PHE A O 1
ATOM 769 N N . ASN A 1 87 ? 8.102 -11.798 -9.729 1.00 80.25 87 ASN A N 1
ATOM 770 C CA . ASN A 1 87 ? 7.587 -12.876 -8.875 1.00 80.25 87 ASN A CA 1
ATOM 771 C C . ASN A 1 87 ? 7.516 -12.477 -7.396 1.00 80.25 87 ASN A C 1
ATOM 773 O O . ASN A 1 87 ? 6.593 -12.885 -6.694 1.00 80.25 87 ASN A O 1
ATOM 777 N N . SER A 1 88 ? 8.438 -11.632 -6.932 1.00 71.94 88 SER A N 1
ATOM 778 C CA . SER A 1 88 ? 8.409 -11.109 -5.560 1.00 71.94 88 SER A CA 1
ATOM 779 C C . SER A 1 88 ? 7.174 -10.235 -5.317 1.00 71.94 88 SER A C 1
ATOM 781 O O . SER A 1 88 ? 6.560 -10.312 -4.257 1.00 71.94 88 SER A O 1
ATOM 783 N N . VAL A 1 89 ? 6.745 -9.477 -6.332 1.00 71.25 89 VAL A N 1
ATOM 784 C CA . VAL A 1 89 ? 5.477 -8.733 -6.303 1.00 71.25 89 VAL A CA 1
ATOM 785 C C . VAL A 1 89 ? 4.277 -9.682 -6.366 1.00 71.25 89 VAL A C 1
ATOM 787 O O . VAL A 1 89 ? 3.241 -9.372 -5.806 1.00 71.25 89 VAL A O 1
ATOM 790 N N . THR A 1 90 ? 4.387 -10.869 -6.966 1.00 67.81 90 THR A N 1
ATOM 791 C CA . THR A 1 90 ? 3.255 -11.811 -7.118 1.00 67.81 90 THR A CA 1
ATOM 792 C C . THR A 1 90 ? 2.810 -12.444 -5.790 1.00 67.81 90 THR A C 1
ATOM 794 O O . THR A 1 90 ? 1.646 -12.808 -5.635 1.00 67.81 90 THR A O 1
ATOM 797 N N . LEU A 1 91 ? 3.676 -12.472 -4.768 1.00 64.62 91 LEU A N 1
ATOM 798 C CA . LEU A 1 91 ? 3.264 -12.793 -3.391 1.00 64.62 91 LEU A CA 1
ATOM 799 C C . LEU A 1 91 ? 2.159 -11.849 -2.873 1.00 64.62 91 LEU A C 1
ATOM 801 O O . LEU A 1 91 ? 1.402 -12.223 -1.979 1.00 64.62 91 LEU A O 1
ATOM 805 N N . ALA A 1 92 ? 1.990 -10.674 -3.491 1.00 62.75 92 ALA A N 1
ATOM 806 C CA . ALA A 1 92 ? 0.892 -9.746 -3.238 1.00 62.75 92 ALA A CA 1
ATOM 807 C C . ALA A 1 92 ? -0.504 -10.336 -3.462 1.00 62.75 92 ALA A C 1
ATOM 809 O O . ALA A 1 92 ? -1.464 -9.923 -2.810 1.00 62.75 92 ALA A O 1
ATOM 810 N N . SER A 1 93 ? -0.645 -11.302 -4.374 1.00 64.69 93 SER A N 1
ATOM 811 C CA . SER A 1 93 ? -1.939 -11.904 -4.712 1.00 64.69 93 SER A CA 1
ATOM 812 C C . SER A 1 93 ? -2.582 -12.619 -3.520 1.00 64.69 93 SER A C 1
ATOM 814 O O . SER A 1 93 ? -3.806 -12.714 -3.454 1.00 64.69 93 SER A O 1
ATOM 816 N N . PHE A 1 94 ? -1.786 -13.048 -2.531 1.00 67.56 94 PHE A N 1
ATOM 817 C CA . PHE A 1 94 ? -2.298 -13.600 -1.275 1.00 67.56 94 PHE A CA 1
ATOM 818 C C . PHE A 1 94 ? -3.106 -12.582 -0.458 1.00 67.56 94 PHE A C 1
ATOM 820 O O . PHE A 1 94 ? -3.997 -12.980 0.291 1.00 67.56 94 PHE A O 1
ATOM 827 N N . ASN A 1 95 ? -2.873 -11.276 -0.627 1.00 73.38 95 ASN A N 1
ATOM 828 C CA . ASN A 1 95 ? -3.594 -10.258 0.137 1.00 73.38 95 ASN A CA 1
ATOM 829 C C . ASN A 1 95 ? -5.083 -10.148 -0.256 1.00 73.38 95 ASN A C 1
ATOM 831 O O . ASN A 1 95 ? -5.912 -9.697 0.536 1.00 73.38 95 ASN A O 1
ATOM 835 N N . LEU A 1 96 ? -5.468 -10.647 -1.440 1.00 69.50 96 LEU A N 1
ATOM 836 C CA . LEU A 1 96 ? -6.881 -10.779 -1.825 1.00 69.50 96 LEU A CA 1
ATOM 837 C C . LEU A 1 96 ? -7.651 -11.719 -0.887 1.00 69.50 96 LEU A C 1
ATOM 839 O O . LEU A 1 96 ? -8.823 -11.475 -0.600 1.00 69.50 96 LEU A O 1
ATOM 843 N N . ILE A 1 97 ? -6.988 -12.752 -0.356 1.00 71.00 97 ILE A N 1
ATOM 844 C CA . ILE A 1 97 ? -7.582 -13.684 0.613 1.00 71.00 97 ILE A CA 1
ATOM 845 C C . ILE A 1 97 ? -7.924 -12.938 1.909 1.00 71.00 97 ILE A C 1
ATOM 847 O O . ILE A 1 97 ? -8.999 -13.132 2.474 1.00 71.00 97 ILE A O 1
ATOM 851 N N . TYR A 1 98 ? 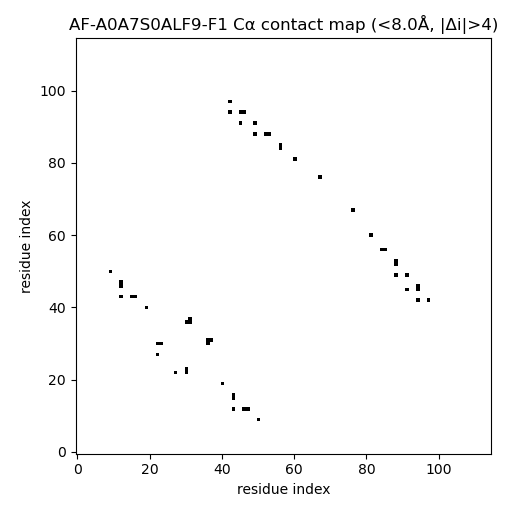-7.060 -12.015 2.338 1.00 69.81 98 TYR A N 1
ATOM 852 C CA . TYR A 1 98 ? -7.307 -11.162 3.502 1.00 69.81 98 TYR A CA 1
ATOM 853 C C . TYR A 1 98 ? -8.460 -10.177 3.279 1.00 69.81 98 TYR A C 1
ATOM 855 O O . TYR A 1 98 ? -9.292 -9.981 4.170 1.00 69.81 98 TYR A O 1
ATOM 863 N N . GLY A 1 99 ? -8.582 -9.627 2.066 1.00 69.81 99 GLY A N 1
ATOM 864 C CA . GLY A 1 99 ? -9.765 -8.865 1.655 1.00 69.81 99 GLY A CA 1
ATOM 865 C C . GLY A 1 99 ? -11.062 -9.673 1.796 1.00 69.81 99 GLY A C 1
ATOM 866 O O . GLY A 1 99 ? -12.068 -9.160 2.289 1.00 69.81 99 GLY A O 1
ATOM 867 N N . PHE A 1 100 ? -11.019 -10.964 1.459 1.00 71.38 100 PHE A N 1
ATOM 868 C CA . PHE A 1 100 ? -12.153 -11.876 1.610 1.00 71.38 100 PHE A CA 1
ATOM 869 C C . PHE A 1 100 ? -12.497 -12.149 3.084 1.00 71.38 100 PHE A C 1
ATOM 871 O O . PHE A 1 100 ? -13.668 -12.128 3.462 1.00 71.38 100 PHE A O 1
ATOM 878 N N . ILE A 1 101 ? -11.492 -12.319 3.951 1.00 71.56 101 ILE A N 1
ATOM 879 C CA . ILE A 1 101 ? -11.695 -12.461 5.404 1.00 71.56 101 ILE A CA 1
ATOM 880 C C . ILE A 1 101 ? -12.374 -11.206 5.974 1.00 71.56 101 ILE A C 1
ATOM 882 O O . ILE A 1 101 ? -13.331 -11.323 6.743 1.00 71.56 101 ILE A O 1
ATOM 886 N N . ARG A 1 102 ? -11.973 -10.002 5.544 1.00 69.25 102 ARG A N 1
ATOM 887 C CA . ARG A 1 102 ? -12.635 -8.750 5.953 1.00 69.25 102 ARG A CA 1
ATOM 888 C C . ARG A 1 102 ? -14.110 -8.718 5.548 1.00 69.25 102 ARG A C 1
ATOM 890 O O . ARG A 1 102 ? -14.949 -8.298 6.340 1.00 69.25 102 ARG A O 1
ATOM 897 N N . PHE A 1 103 ? -14.450 -9.216 4.360 1.00 71.06 103 PHE A N 1
ATOM 898 C CA . PHE A 1 103 ? -15.841 -9.311 3.905 1.00 71.06 103 PHE A CA 1
ATOM 899 C C . PHE A 1 103 ? -16.698 -10.159 4.865 1.00 71.06 103 PHE A C 1
ATOM 901 O O . PHE A 1 103 ? -17.815 -9.774 5.211 1.00 71.06 103 PHE A O 1
ATOM 908 N N . THR A 1 104 ? -16.146 -11.251 5.406 1.00 68.81 104 THR A N 1
ATOM 909 C CA . THR A 1 104 ? -16.856 -12.102 6.381 1.00 68.81 104 THR A CA 1
ATOM 910 C C . THR A 1 104 ? -17.128 -11.422 7.735 1.00 68.81 104 THR A C 1
ATOM 912 O O . THR A 1 104 ? -18.150 -11.716 8.362 1.00 68.81 104 THR A O 1
ATOM 915 N N . LYS A 1 105 ? -16.295 -10.456 8.168 1.00 67.31 105 LYS A N 1
ATOM 916 C CA . LYS A 1 105 ? -16.527 -9.632 9.380 1.00 67.31 105 LYS A CA 1
ATOM 917 C C . LYS A 1 105 ? -17.847 -8.858 9.268 1.00 67.31 105 LYS A C 1
ATOM 919 O O . LYS A 1 105 ? -18.653 -8.877 10.200 1.00 67.31 105 LYS A O 1
ATOM 924 N N . TYR A 1 106 ? -18.112 -8.249 8.110 1.00 67.62 106 TYR A N 1
ATOM 925 C CA . TYR A 1 106 ? -19.339 -7.480 7.869 1.00 67.62 106 TYR A CA 1
ATOM 926 C C . TYR A 1 106 ? -20.596 -8.361 7.796 1.00 67.62 106 TYR A C 1
ATOM 928 O O . TYR A 1 106 ? -21.650 -7.966 8.297 1.00 67.62 106 TYR A O 1
ATOM 936 N N . PHE A 1 107 ? -20.489 -9.589 7.274 1.00 65.44 107 PHE A N 1
ATOM 937 C CA . PHE A 1 107 ? -21.594 -10.561 7.310 1.00 65.44 107 PHE A CA 1
ATOM 938 C C . PHE A 1 107 ? -21.973 -10.980 8.735 1.00 65.44 107 PHE A C 1
ATOM 940 O O . PHE A 1 107 ? -23.151 -11.160 9.039 1.00 65.44 107 PHE A O 1
ATOM 947 N N . ARG A 1 108 ? -20.997 -11.096 9.640 1.00 59.50 108 ARG A N 1
ATOM 948 C CA . ARG A 1 108 ? -21.269 -11.415 11.049 1.00 59.50 108 ARG A CA 1
ATOM 949 C C . ARG A 1 108 ? -21.974 -10.280 11.796 1.00 59.50 108 ARG A C 1
ATOM 951 O O . ARG A 1 108 ? -22.809 -10.562 12.652 1.00 59.50 108 ARG A O 1
ATOM 958 N N . MET A 1 109 ? -21.681 -9.018 11.470 1.00 52.19 109 MET A N 1
ATOM 959 C CA . MET A 1 109 ? -22.401 -7.875 12.050 1.00 52.19 109 MET A CA 1
ATOM 960 C C . MET A 1 109 ? -23.856 -7.806 11.575 1.00 52.19 109 MET A C 1
ATOM 962 O O . MET A 1 109 ? -24.736 -7.582 12.401 1.00 52.19 109 MET A O 1
ATOM 966 N N . SER A 1 110 ? -24.140 -8.059 10.292 1.00 56.94 110 SER A N 1
ATOM 967 C CA . SER A 1 110 ? -25.522 -8.007 9.783 1.00 56.94 110 SER A CA 1
ATOM 968 C C . SER A 1 110 ? -26.423 -9.094 10.380 1.00 56.94 110 SER A C 1
ATOM 970 O O . SER A 1 110 ? -27.610 -8.853 10.596 1.00 56.94 110 SER A O 1
ATOM 972 N N . LEU A 1 111 ? -25.864 -10.262 10.717 1.00 53.53 111 LEU A N 1
ATOM 973 C CA . LEU A 1 111 ? -26.597 -11.329 11.403 1.00 53.53 111 LEU A CA 1
ATOM 974 C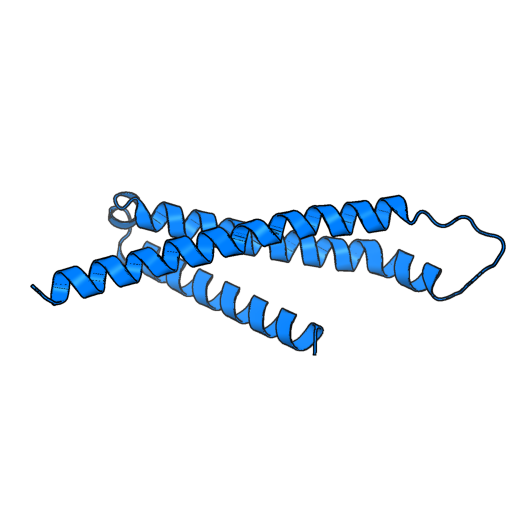 C . LEU A 1 111 ? -26.963 -10.962 12.848 1.00 53.53 111 LEU A C 1
ATOM 976 O O . LEU A 1 111 ? -28.023 -11.356 13.322 1.00 53.53 111 LEU A O 1
ATOM 980 N N . ARG A 1 112 ? -26.116 -10.185 13.536 1.00 52.66 112 ARG A N 1
ATOM 981 C CA . ARG A 1 112 ? -26.348 -9.754 14.924 1.00 52.66 112 ARG A CA 1
ATOM 982 C C . ARG A 1 112 ? -27.390 -8.633 15.047 1.00 52.66 112 ARG A C 1
ATOM 984 O O . ARG A 1 112 ? -27.941 -8.466 16.120 1.00 52.66 112 ARG A O 1
ATOM 991 N N . PHE A 1 113 ? -27.657 -7.896 13.966 1.00 53.69 113 PHE A N 1
ATOM 992 C CA . PHE A 1 113 ? -28.736 -6.898 13.881 1.00 53.69 113 PHE A CA 1
ATOM 993 C C . PHE A 1 113 ? -30.075 -7.478 13.382 1.00 53.69 113 PHE A C 1
ATOM 995 O O . PHE A 1 113 ? -31.070 -6.759 13.352 1.00 53.69 113 PHE A O 1
ATOM 1002 N N . LYS A 1 114 ? -30.104 -8.749 12.949 1.00 48.81 114 LYS A N 1
ATOM 1003 C CA . LYS A 1 114 ? -31.313 -9.446 12.467 1.00 48.81 114 LYS A CA 1
ATOM 1004 C C . LYS A 1 114 ? -31.971 -10.369 13.506 1.00 48.81 114 LYS A C 1
ATOM 1006 O O . LYS A 1 114 ? -32.994 -10.968 13.181 1.00 48.81 114 LYS A O 1
ATOM 1011 N N . MET A 1 115 ? -31.400 -10.491 14.704 1.00 42.47 115 MET A N 1
ATOM 1012 C CA . MET A 1 115 ? -32.049 -11.085 15.883 1.00 42.47 115 MET A CA 1
ATOM 1013 C C . MET A 1 115 ? -32.395 -9.974 16.863 1.00 42.47 115 MET A C 1
ATOM 1015 O O . MET A 1 115 ? -33.463 -10.085 17.495 1.00 42.47 115 MET A O 1
#

Secondary structure (DSSP, 8-state):
-HHHHHHHHHHHHHHHHHHHHHHHHHHGGGGGG-HHHHHHHHHHHHHHHHHHHHHHHHHHHHHHHHHHHS--TT----HHHHHHHHHHHHGGGGHHHHHHHHHHHHHHHHHHT--

Mean predicted aligned error: 9.14 Å

InterPro domains:
  IPR013122 Polycystin cation channel, PKD1/PKD2 [PF08016] (4-114)

Nearest PDB structures (foldseek):
  7d7f-assembly1_C  TM=8.259E-01  e=1.555E-02  Mus musculus
  7d7f-assembly1_A  TM=7.445E-01  e=2.232E-02  Mus musculus
  7d7f-assembly1_D  TM=8.239E-01  e=3.203E-02  Mus musculus

Foldseek 3Di:
DVVVVLVVLVVVLVVLVVVLVVVCVVCPPVCVVDPVSVLSVVLSVLSVVLNVLVVVLCVVCVVVVVVVVPDDVPDDRPVPVNVVSVVVSVVSVVSVVSVVVVVVVVVVVVVVVVD

Sequence (115 aa):
VRLFLEILFFIWILYYVLLEVSEIYSQRWRYFTEVWNYVELANLSIYIYMSLSWFLYLNSTYSELQTFRESSPREYRDLYTIAKGFNSVTLASFNLIYGFIRFTKYFRMSLRFKM

pLDDT: mean 77.77, std 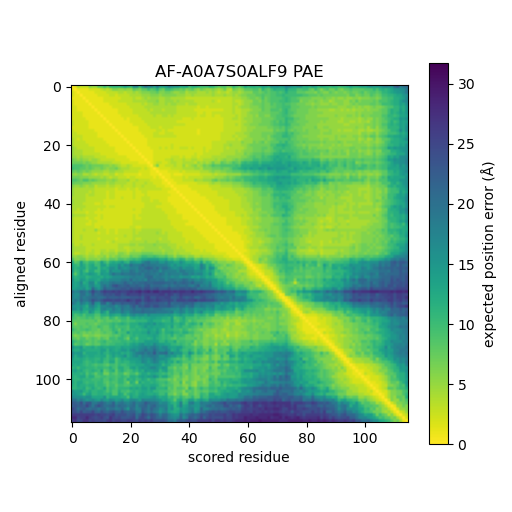12.13, range [42.47, 94.75]

Radius of gyration: 19.91 Å; Cα contacts (8 Å, |Δi|>4): 26; chains: 1; bounding box: 57×23×55 Å

Solvent-accessible surface area (backbone atoms only — no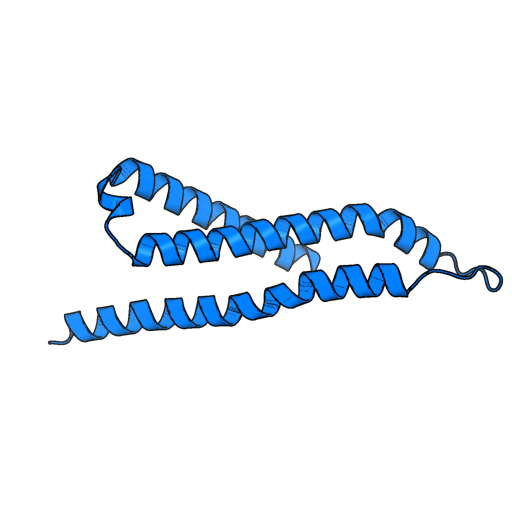t comparable to full-atom values): 6679 Å² total; per-residue (Å²): 109,69,68,58,52,53,52,54,50,51,53,51,52,51,52,52,51,54,50,52,53,50,49,42,68,73,45,47,76,60,42,79,70,43,71,66,52,53,54,49,50,52,52,51,50,50,55,52,51,49,52,50,54,50,51,50,48,51,64,66,44,49,62,56,51,56,52,64,69,60,79,58,99,81,64,91,73,74,60,63,65,56,51,52,56,53,52,63,58,52,64,52,63,60,54,56,57,53,55,52,54,54,54,53,56,56,55,56,53,57,57,66,73,72,111